Protein AF-A0A5A7V679-F1 (afdb_monomer_lite)

pLDDT: mean 71.54, std 24.12, range [26.98, 98.25]

Organism: Cucumis melo var. makuwa (NCBI:txid1194695)

Secondary structure (DSSP, 8-state):
-HHHHHHHHHHHHHHHHHHHHHHHHHHHHHHHHHHHHHHHTTTTSSSS-------------------------------GGGS--PPPPPB-SS-HHHHHHHHHHHHHHHT--HHHHHHHHHHHB------

Foldseek 3Di:
DVVVVVVVVVVVVVVVVVVVVVVVVVVVVVVVVVVVVVVVVVPPPPPPDDDDDDDDDDDDDDDDDDDDDPPPPPPDPDPCVPPPQDDQAADPPPDPVVSVVVLVVNCVVVVDDPVVSVVSVVPSHPDPPPD

Structure (mmCIF, N/CA/C/O backbone):
data_AF-A0A5A7V679-F1
#
_entry.id   AF-A0A5A7V679-F1
#
loop_
_atom_site.group_PDB
_atom_site.id
_atom_site.type_symbol
_atom_site.label_atom_id
_atom_site.label_alt_id
_atom_site.label_comp_id
_atom_site.label_asym_id
_atom_site.label_entity_id
_atom_site.label_seq_id
_atom_site.pdbx_PDB_ins_code
_atom_site.Cartn_x
_atom_site.Cartn_y
_atom_site.Cartn_z
_atom_site.occupancy
_atom_site.B_iso_or_equiv
_atom_site.auth_seq_id
_atom_site.auth_comp_id
_atom_site.auth_asym_id
_atom_site.auth_atom_id
_atom_site.pdbx_PDB_model_num
ATOM 1 N N . MET A 1 1 ? 32.225 5.704 -27.402 1.00 74.06 1 MET A N 1
ATOM 2 C CA . MET A 1 1 ? 31.268 6.808 -27.159 1.00 74.06 1 MET A CA 1
ATOM 3 C C . MET A 1 1 ? 30.012 6.303 -26.459 1.00 74.06 1 MET A C 1
ATOM 5 O O . MET A 1 1 ? 29.775 6.761 -25.356 1.00 74.06 1 MET A O 1
ATOM 9 N N . ALA A 1 2 ? 29.308 5.297 -26.992 1.00 85.25 2 ALA A N 1
ATOM 10 C CA . ALA A 1 2 ? 28.089 4.757 -26.369 1.00 85.25 2 ALA A CA 1
ATOM 11 C C . ALA A 1 2 ? 28.267 4.215 -24.931 1.00 85.25 2 ALA A C 1
ATOM 13 O O . ALA A 1 2 ? 27.416 4.452 -24.086 1.00 85.25 2 ALA A O 1
ATOM 14 N N . GLN A 1 3 ? 29.375 3.528 -24.625 1.00 89.88 3 GLN A N 1
ATOM 15 C CA . GLN A 1 3 ? 29.609 2.999 -23.271 1.00 89.88 3 GLN A CA 1
ATOM 16 C C . GLN A 1 3 ? 29.729 4.114 -22.219 1.00 89.88 3 GLN A C 1
ATOM 18 O O . GLN A 1 3 ? 29.092 4.049 -21.175 1.00 89.88 3 GLN A O 1
ATOM 23 N N . LYS A 1 4 ? 30.480 5.173 -22.540 1.00 92.25 4 LYS A N 1
ATOM 24 C CA . LYS A 1 4 ? 30.676 6.322 -21.652 1.00 92.25 4 LYS A CA 1
ATOM 25 C C . LYS A 1 4 ? 29.360 7.045 -21.350 1.00 92.25 4 LYS A C 1
ATOM 27 O O . LYS A 1 4 ? 29.110 7.417 -20.217 1.00 92.25 4 LYS A O 1
ATOM 32 N N . GLU A 1 5 ? 28.495 7.193 -22.351 1.00 94.62 5 GLU A N 1
ATOM 33 C CA . GLU A 1 5 ? 27.177 7.811 -22.173 1.00 94.62 5 GLU A CA 1
ATOM 34 C C . GLU A 1 5 ? 26.268 6.988 -21.244 1.00 94.62 5 GLU A C 1
ATOM 36 O O . GLU A 1 5 ? 25.546 7.545 -20.421 1.00 94.62 5 GLU A O 1
ATOM 41 N N . TRP A 1 6 ? 26.328 5.655 -21.326 1.00 95.12 6 TRP A N 1
ATOM 42 C CA . TRP A 1 6 ? 25.611 4.772 -20.402 1.00 95.12 6 TRP A CA 1
ATOM 43 C C . TRP A 1 6 ? 26.146 4.851 -18.972 1.00 95.12 6 TRP A C 1
ATOM 45 O O . TRP A 1 6 ? 25.351 4.883 -18.034 1.00 95.12 6 TRP A O 1
ATOM 55 N N . GLU A 1 7 ? 27.465 4.916 -18.808 1.00 94.44 7 GLU A N 1
ATOM 56 C CA . GLU A 1 7 ? 28.118 5.098 -17.507 1.00 94.44 7 GLU A CA 1
ATOM 57 C C . GLU A 1 7 ? 27.755 6.457 -16.886 1.00 94.44 7 GLU A C 1
ATOM 59 O O . GLU A 1 7 ? 27.373 6.515 -15.718 1.00 94.44 7 GLU A O 1
ATOM 64 N N . ASP A 1 8 ? 27.767 7.534 -17.678 1.00 96.69 8 ASP A N 1
ATOM 65 C CA . ASP A 1 8 ? 27.388 8.879 -17.230 1.00 96.69 8 ASP A CA 1
ATOM 66 C C . ASP A 1 8 ? 25.907 8.933 -16.802 1.00 96.69 8 ASP A C 1
ATOM 68 O O . ASP A 1 8 ? 25.579 9.494 -15.753 1.00 96.69 8 ASP A O 1
ATOM 72 N N . ARG A 1 9 ? 25.005 8.299 -17.569 1.00 96.19 9 ARG A N 1
ATOM 73 C CA . ARG A 1 9 ? 23.575 8.190 -17.221 1.00 96.19 9 ARG A CA 1
ATOM 74 C C . ARG A 1 9 ? 23.342 7.367 -15.957 1.00 96.19 9 ARG A C 1
ATOM 76 O O . ARG A 1 9 ? 22.515 7.749 -15.133 1.00 96.19 9 ARG A O 1
ATOM 83 N N . LEU A 1 10 ? 24.053 6.251 -15.792 1.00 96.62 10 LEU A N 1
ATOM 84 C CA . LEU A 1 10 ? 23.961 5.425 -14.588 1.00 96.62 10 LEU A CA 1
ATOM 85 C C . LEU A 1 10 ? 24.417 6.211 -13.356 1.00 96.62 10 LEU A C 1
ATOM 87 O O . LEU A 1 10 ? 23.708 6.242 -12.356 1.00 96.62 10 LEU A O 1
ATOM 91 N N . ASN A 1 11 ? 25.554 6.895 -13.455 1.00 96.56 11 ASN A N 1
ATOM 92 C CA . ASN A 1 11 ? 26.102 7.686 -12.361 1.00 96.56 11 ASN A CA 1
ATOM 93 C C . ASN A 1 11 ? 25.189 8.870 -11.985 1.00 96.56 11 ASN A C 1
ATOM 95 O O . ASN A 1 11 ? 25.033 9.183 -10.804 1.00 96.56 11 ASN A O 1
ATOM 99 N N . MET A 1 12 ? 24.534 9.499 -12.969 1.00 96.44 12 MET A N 1
ATOM 100 C CA . MET A 1 12 ? 23.518 10.524 -12.708 1.00 96.44 12 MET A CA 1
ATOM 101 C C . MET A 1 12 ? 22.327 9.946 -11.936 1.00 96.44 12 MET A C 1
ATOM 103 O O . MET A 1 12 ? 21.957 10.480 -10.893 1.00 96.44 12 MET A O 1
ATOM 107 N N . ASN A 1 13 ? 21.789 8.811 -12.387 1.00 97.62 13 ASN A N 1
ATOM 108 C CA . ASN A 1 13 ? 20.674 8.147 -11.712 1.00 97.62 13 ASN A CA 1
ATOM 109 C C . ASN A 1 13 ? 21.052 7.708 -10.286 1.00 97.62 13 ASN A C 1
ATOM 111 O O . ASN A 1 13 ? 20.260 7.854 -9.359 1.00 97.62 13 ASN A O 1
ATOM 115 N N . GLU A 1 14 ? 22.264 7.188 -10.074 1.00 97.44 14 GLU A N 1
ATOM 116 C CA . GLU A 1 14 ? 22.751 6.825 -8.737 1.00 97.44 14 GLU A CA 1
ATOM 117 C C . GLU A 1 14 ? 22.840 8.035 -7.800 1.00 97.44 14 GLU A C 1
ATOM 119 O O . GLU A 1 14 ? 22.532 7.919 -6.607 1.00 97.44 14 GLU A O 1
ATOM 124 N N . LYS A 1 15 ? 23.230 9.201 -8.330 1.00 97.94 15 LYS A N 1
ATOM 125 C CA . LYS A 1 15 ? 23.243 10.464 -7.587 1.00 97.94 15 LYS A CA 1
ATOM 126 C C . LYS A 1 15 ? 21.827 10.900 -7.215 1.00 97.94 15 LYS A C 1
ATOM 128 O O . LYS A 1 15 ? 21.575 11.143 -6.038 1.00 97.94 15 LYS A O 1
ATOM 133 N N . GLU A 1 16 ? 20.905 10.922 -8.174 1.00 97.50 16 GLU A N 1
ATOM 134 C CA . GLU A 1 16 ? 19.499 11.279 -7.938 1.00 97.50 16 GLU A CA 1
ATOM 135 C C . GLU A 1 16 ? 18.845 10.347 -6.908 1.00 97.50 16 GLU A C 1
ATOM 137 O O . GLU A 1 16 ? 18.170 10.803 -5.987 1.00 97.50 16 GLU A O 1
ATOM 142 N N . ILE A 1 17 ? 19.100 9.036 -6.991 1.00 98.25 17 ILE A N 1
ATOM 143 C CA . ILE A 1 17 ? 18.604 8.058 -6.012 1.00 98.25 17 ILE A CA 1
ATOM 144 C C . ILE A 1 17 ? 19.163 8.337 -4.615 1.00 98.25 17 ILE A C 1
ATOM 146 O O . ILE A 1 17 ? 18.447 8.188 -3.623 1.00 98.25 17 ILE A O 1
ATOM 150 N N . ARG A 1 18 ? 20.437 8.724 -4.507 1.00 97.75 18 ARG A N 1
ATOM 151 C CA . ARG A 1 18 ? 21.052 9.063 -3.218 1.00 97.75 18 ARG A CA 1
ATOM 152 C C . ARG A 1 18 ? 20.414 10.307 -2.607 1.00 97.75 18 ARG A C 1
ATOM 154 O O . ARG A 1 18 ? 20.071 10.279 -1.429 1.00 97.75 18 ARG A O 1
ATOM 161 N N . GLU A 1 19 ? 20.208 11.343 -3.412 1.00 97.25 19 GLU A N 1
ATOM 162 C CA . GLU A 1 19 ? 19.542 12.581 -2.994 1.00 97.25 19 GLU A CA 1
ATOM 163 C C . GLU A 1 19 ? 18.090 12.307 -2.567 1.00 97.25 19 GLU A C 1
ATOM 165 O O . GLU A 1 19 ? 17.668 12.747 -1.497 1.00 97.25 19 GLU A O 1
ATOM 170 N N . MET A 1 20 ? 17.356 11.481 -3.324 1.00 98.12 20 MET A N 1
ATOM 171 C CA . MET A 1 20 ? 16.003 11.041 -2.963 1.00 98.12 20 MET A CA 1
ATOM 172 C C . MET A 1 20 ? 15.962 10.280 -1.631 1.00 98.12 20 MET A C 1
ATOM 174 O O . MET A 1 20 ? 15.083 10.510 -0.799 1.00 98.12 20 MET A O 1
ATOM 178 N N . LYS A 1 21 ? 16.929 9.391 -1.384 1.00 96.25 21 LYS A N 1
ATOM 179 C CA . LYS A 1 21 ? 17.032 8.681 -0.100 1.00 96.25 21 LYS A CA 1
ATOM 180 C C . LYS A 1 21 ? 17.263 9.6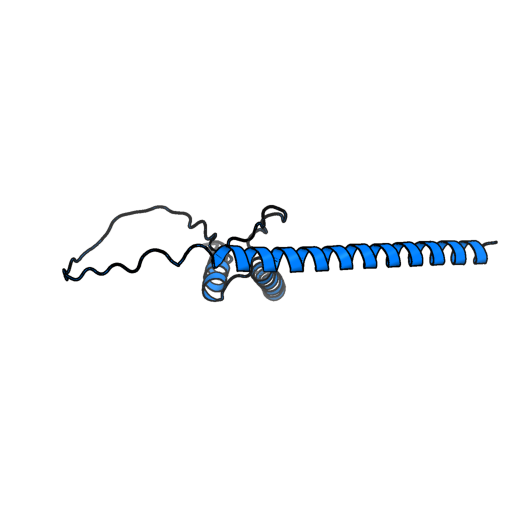43 1.063 1.00 96.25 21 LYS A C 1
ATOM 182 O O . LYS A 1 21 ? 16.654 9.470 2.116 1.00 96.25 21 LYS A O 1
ATOM 187 N N . GLU A 1 22 ? 18.106 10.654 0.877 1.00 97.56 22 GLU A N 1
ATOM 188 C CA . GLU A 1 22 ? 18.396 11.650 1.909 1.00 97.56 22 GLU A CA 1
ATOM 189 C C . GLU A 1 22 ? 17.174 12.523 2.229 1.00 97.56 22 GLU A C 1
ATOM 191 O O . GLU A 1 22 ? 16.824 12.681 3.399 1.00 97.56 22 GLU A O 1
ATOM 196 N N . MET A 1 23 ? 16.457 13.018 1.213 1.00 96.94 23 MET A N 1
ATOM 197 C CA . MET A 1 23 ? 15.223 13.785 1.443 1.00 96.94 23 MET A CA 1
ATOM 198 C C . MET A 1 23 ? 14.132 12.946 2.124 1.00 96.94 23 MET A C 1
ATOM 200 O O . MET A 1 23 ? 13.451 13.451 3.016 1.00 96.94 23 MET A O 1
ATOM 204 N N . MET A 1 24 ? 13.990 11.663 1.767 1.00 96.75 24 MET A N 1
ATOM 205 C CA . MET A 1 24 ? 13.039 10.763 2.427 1.00 96.75 24 MET A CA 1
ATOM 206 C C . MET A 1 24 ? 13.407 10.532 3.894 1.00 96.75 24 MET A C 1
ATOM 208 O O . MET A 1 24 ? 12.531 10.557 4.756 1.00 96.75 24 MET A O 1
ATOM 212 N N . LEU A 1 25 ? 14.696 10.348 4.193 1.00 96.62 25 LEU A N 1
ATOM 213 C CA . LEU A 1 25 ? 15.167 10.168 5.564 1.00 96.62 25 LEU A CA 1
ATOM 214 C C . LEU A 1 25 ? 14.929 11.426 6.412 1.00 96.62 25 LEU A C 1
ATOM 216 O O . LEU A 1 25 ? 14.463 11.329 7.547 1.00 96.62 25 LEU A O 1
ATOM 220 N N . ASN A 1 26 ? 15.184 12.609 5.848 1.00 95.06 26 ASN A N 1
ATOM 221 C CA . ASN A 1 26 ? 14.905 13.883 6.508 1.00 95.06 26 ASN A CA 1
ATOM 222 C C . ASN A 1 26 ? 13.406 14.073 6.778 1.00 95.06 26 ASN A C 1
ATOM 224 O O . ASN A 1 26 ? 13.033 14.512 7.867 1.00 95.06 26 ASN A O 1
ATOM 228 N N . LEU A 1 27 ? 12.543 13.694 5.829 1.00 96.50 27 LEU A N 1
ATOM 229 C CA . LEU A 1 27 ? 11.093 13.736 6.013 1.00 96.50 27 LEU A CA 1
ATOM 230 C C . LEU A 1 27 ? 10.642 12.806 7.147 1.00 96.50 27 LEU A C 1
ATOM 232 O O . LEU A 1 27 ? 9.919 13.251 8.038 1.00 96.50 27 LEU A O 1
ATOM 236 N N . LEU A 1 28 ? 11.111 11.554 7.156 1.00 93.12 28 LEU A N 1
ATOM 237 C CA . LEU A 1 28 ? 10.810 10.590 8.221 1.00 93.12 28 LEU A CA 1
ATOM 238 C C . LEU A 1 28 ? 11.206 11.138 9.597 1.00 93.12 28 LEU A C 1
ATOM 240 O O . LEU A 1 28 ? 10.391 11.141 10.515 1.00 93.12 28 LEU A O 1
ATOM 244 N N . LYS A 1 29 ? 12.414 11.701 9.706 1.00 91.62 29 LYS A N 1
ATOM 245 C CA . LYS A 1 29 ? 12.911 12.308 10.946 1.00 91.62 29 LYS A CA 1
ATOM 246 C C . LYS A 1 29 ? 12.069 13.505 11.403 1.00 91.62 29 LYS A C 1
ATOM 248 O O . LYS A 1 29 ? 11.799 13.653 12.591 1.00 91.62 29 LYS A O 1
ATOM 253 N N . SER A 1 30 ? 11.640 14.364 10.476 1.00 91.56 30 SER A N 1
ATOM 254 C CA . SER A 1 30 ? 10.782 15.513 10.809 1.00 91.56 30 SER A CA 1
ATOM 255 C C . SER A 1 30 ? 9.386 15.092 11.287 1.00 91.56 30 SER A C 1
ATOM 257 O O . SER A 1 30 ? 8.829 15.705 12.194 1.00 91.56 30 SER A O 1
ATOM 259 N N . MET A 1 31 ? 8.844 14.009 10.725 1.00 84.50 31 MET A N 1
ATOM 260 C CA . MET A 1 31 ? 7.542 13.460 11.102 1.00 84.50 31 MET A CA 1
ATOM 261 C C . MET A 1 31 ? 7.577 12.794 12.485 1.00 84.50 31 MET A C 1
ATOM 263 O O . MET A 1 31 ? 6.633 12.938 13.261 1.00 84.50 31 MET A O 1
ATOM 267 N N . GLU A 1 32 ? 8.676 12.117 12.820 1.00 82.31 32 GLU A N 1
ATOM 268 C CA . GLU A 1 32 ? 8.911 11.556 14.155 1.00 82.31 32 GLU A CA 1
ATOM 269 C C . GLU A 1 32 ? 8.950 12.661 15.228 1.00 82.31 32 GLU A C 1
ATOM 271 O O . GLU A 1 32 ? 8.257 12.562 16.238 1.00 82.31 32 GLU A O 1
ATOM 276 N N . SER A 1 33 ? 9.646 13.776 14.962 1.00 76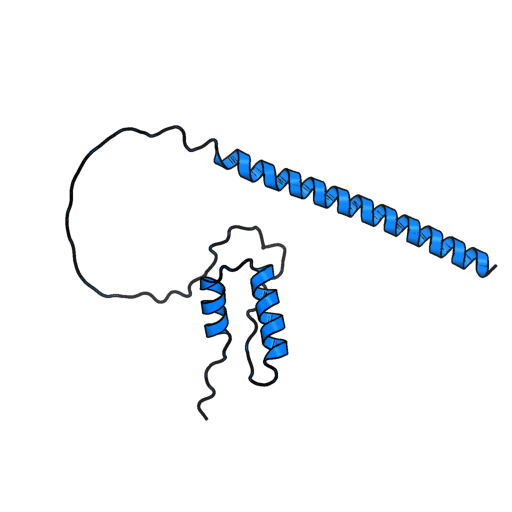.12 33 SER A N 1
ATOM 277 C CA . SER A 1 33 ? 9.676 14.947 15.860 1.00 76.12 33 SER A CA 1
ATOM 278 C C . SER A 1 33 ? 8.290 15.561 16.089 1.00 76.12 33 SER A C 1
ATOM 280 O O . SER A 1 33 ? 7.929 15.876 17.221 1.00 76.12 33 SER A O 1
ATOM 282 N N . LEU A 1 34 ? 7.488 15.703 15.027 1.00 72.38 34 LEU A N 1
ATOM 283 C CA . LEU A 1 34 ? 6.126 16.240 15.122 1.00 72.38 34 LEU A CA 1
ATOM 284 C C . LEU A 1 34 ? 5.203 15.328 15.948 1.00 72.38 34 LEU A C 1
ATOM 286 O O . LEU A 1 34 ? 4.308 15.805 16.642 1.00 72.38 34 LEU A O 1
ATOM 290 N N . THR A 1 35 ? 5.431 14.015 15.889 1.00 68.75 35 THR A N 1
ATOM 291 C CA . THR A 1 35 ? 4.639 13.026 16.634 1.00 68.75 35 THR A CA 1
ATOM 292 C C . THR A 1 35 ? 4.910 13.105 18.141 1.00 68.75 35 THR A C 1
ATOM 294 O O . THR A 1 35 ? 3.980 12.975 18.940 1.00 68.75 35 THR A O 1
ATOM 297 N N . GLU A 1 36 ? 6.150 13.389 18.548 1.00 58.44 36 GLU A N 1
ATOM 298 C CA . GLU A 1 36 ? 6.499 13.590 19.962 1.00 58.44 36 GLU A CA 1
ATOM 299 C C . GLU A 1 36 ? 5.981 14.935 20.516 1.00 58.44 36 GLU A C 1
ATOM 301 O O . GLU A 1 36 ? 5.479 14.983 21.642 1.00 58.44 36 GLU A O 1
ATOM 306 N N . GLU A 1 37 ? 5.973 16.013 19.722 1.00 59.28 37 GLU A N 1
ATOM 307 C CA . GLU A 1 37 ? 5.425 17.316 20.151 1.00 59.28 37 GLU A CA 1
ATOM 308 C C . GLU A 1 37 ? 3.909 17.275 20.445 1.00 59.28 37 GLU A C 1
ATOM 310 O O . GLU A 1 37 ? 3.433 17.918 21.387 1.00 59.28 37 GLU A O 1
ATOM 315 N N . VAL A 1 38 ? 3.137 16.460 19.716 1.00 57.75 38 VAL A N 1
ATOM 316 C CA . VAL A 1 38 ? 1.693 16.261 19.973 1.00 57.75 38 VAL A CA 1
ATOM 317 C C . VAL A 1 38 ? 1.437 15.559 21.317 1.00 57.75 38 VAL A C 1
ATOM 319 O O . VAL A 1 38 ? 0.430 15.817 21.983 1.00 57.75 38 VAL A O 1
ATOM 322 N N . LYS A 1 39 ? 2.361 14.702 21.763 1.00 54.25 39 LYS A N 1
ATOM 323 C CA . LYS A 1 39 ? 2.251 13.941 23.017 1.00 54.25 39 LYS A CA 1
ATOM 324 C C . LYS A 1 39 ? 2.574 14.788 24.251 1.00 54.25 39 LYS A C 1
ATOM 326 O O . LYS A 1 39 ? 1.957 14.596 25.303 1.00 54.25 39 LYS A O 1
ATOM 331 N N . GLU A 1 40 ? 3.491 15.747 24.133 1.00 45.53 40 GLU A N 1
ATOM 332 C CA . GLU A 1 40 ? 3.870 16.639 25.237 1.00 45.53 40 GLU A CA 1
ATOM 333 C C . GLU A 1 40 ? 2.829 17.749 25.486 1.00 45.53 40 GLU A C 1
ATOM 335 O O . GLU A 1 40 ? 2.521 18.061 26.641 1.00 45.53 40 GLU A O 1
ATOM 340 N N . GLY A 1 41 ? 2.160 18.250 24.438 1.00 50.75 41 GLY A N 1
ATOM 341 C CA . GLY A 1 41 ? 1.086 19.251 24.563 1.00 50.75 41 GLY A CA 1
ATOM 342 C C . GLY A 1 41 ? -0.142 18.794 25.371 1.00 50.75 41 GLY A C 1
ATOM 343 O O . GLY A 1 41 ? -0.886 19.622 25.899 1.00 50.75 41 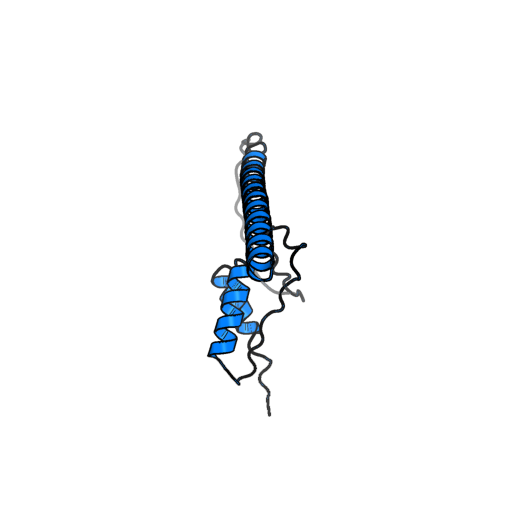GLY A O 1
ATOM 344 N N . SER A 1 42 ? -0.345 17.481 25.521 1.00 48.78 42 SER A N 1
ATOM 345 C CA . SER A 1 42 ? -1.491 16.905 26.240 1.00 48.78 42 SER A CA 1
ATOM 346 C C . SER A 1 42 ? -1.291 16.829 27.766 1.00 48.78 42 SER A C 1
ATOM 348 O O . SER A 1 42 ? -2.257 16.816 28.529 1.00 48.78 42 SER A O 1
ATOM 350 N N . ARG A 1 43 ? -0.044 16.848 28.262 1.00 45.38 43 ARG A N 1
ATOM 351 C CA . ARG A 1 43 ? 0.251 16.689 29.704 1.00 45.38 43 ARG A CA 1
ATOM 352 C C . ARG A 1 43 ? 0.160 17.992 30.505 1.00 45.38 43 ARG A C 1
ATOM 354 O O . ARG A 1 43 ? 0.103 17.942 31.731 1.00 45.38 43 ARG A O 1
ATOM 361 N N . ALA A 1 44 ? 0.107 19.147 29.842 1.00 42.59 44 ALA A N 1
ATOM 362 C CA . ALA A 1 44 ? 0.130 20.454 30.502 1.00 42.59 44 ALA A CA 1
ATOM 363 C C . ALA A 1 44 ? -1.248 20.975 30.974 1.00 42.59 44 ALA A C 1
ATOM 365 O O . ALA A 1 44 ? -1.297 22.022 31.613 1.00 42.59 44 ALA A O 1
ATOM 366 N N . LYS A 1 45 ? -2.366 20.279 30.694 1.00 44.69 45 LYS A N 1
ATOM 367 C CA . LYS A 1 45 ? -3.731 20.783 30.983 1.00 44.69 45 LYS A CA 1
ATOM 368 C C . LYS A 1 45 ? -4.548 20.029 3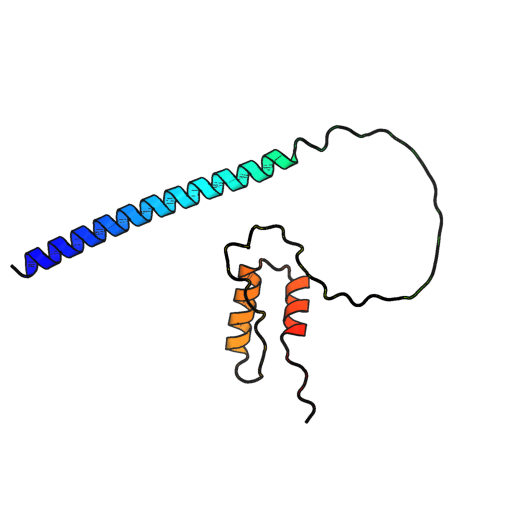2.044 1.00 44.69 45 LYS A C 1
ATOM 370 O O . LYS A 1 45 ? -5.678 20.423 32.298 1.00 44.69 45 LYS A O 1
ATOM 375 N N . LEU A 1 46 ? -4.014 18.997 32.703 1.00 43.00 46 LEU A N 1
ATOM 376 C CA . LEU A 1 46 ? -4.756 18.206 33.709 1.00 43.00 46 LEU A CA 1
ATOM 377 C C . LEU A 1 46 ? -4.148 18.289 35.119 1.00 43.00 46 LEU A C 1
ATOM 379 O O . LEU A 1 46 ? -3.996 17.280 35.804 1.00 43.00 46 LEU A O 1
ATOM 383 N N . ARG A 1 47 ? -3.771 19.491 35.573 1.00 46.00 47 ARG A N 1
ATOM 384 C CA . ARG A 1 47 ? -3.324 19.699 36.963 1.00 46.00 47 ARG A CA 1
ATOM 385 C C . ARG A 1 47 ? -3.904 20.957 37.608 1.00 46.00 47 ARG A C 1
ATOM 387 O O . ARG A 1 47 ? -3.218 21.597 38.390 1.00 46.00 47 ARG A O 1
ATOM 394 N N . GLU A 1 48 ? -5.153 21.291 37.320 1.00 42.44 48 GLU A N 1
ATOM 395 C CA . GLU A 1 48 ? -5.950 22.191 38.159 1.00 42.44 48 GLU A CA 1
ATOM 396 C C . GLU A 1 48 ? -7.411 21.765 38.055 1.00 42.44 48 GLU A C 1
ATOM 398 O O . GLU A 1 48 ? -8.077 22.124 37.100 1.00 42.44 48 GLU A O 1
ATOM 403 N N . GLU A 1 49 ? -7.849 20.910 38.982 1.00 39.06 49 GLU A N 1
ATOM 404 C CA . GLU A 1 49 ? -9.213 20.818 39.528 1.00 39.06 49 GLU A CA 1
ATOM 405 C C . GLU A 1 49 ? -9.357 19.443 40.190 1.00 39.06 49 GLU A C 1
ATOM 407 O O . GLU A 1 49 ? -9.682 18.425 39.586 1.00 39.06 49 GLU A O 1
ATOM 412 N N . SER A 1 50 ? -9.042 19.382 41.476 1.00 35.91 50 SER A N 1
ATOM 413 C CA . SER A 1 50 ? -9.508 18.304 42.344 1.00 35.91 50 SER A CA 1
ATOM 414 C C . SER A 1 50 ? -10.055 18.978 43.588 1.00 35.91 50 SER A C 1
ATOM 416 O O . SER A 1 50 ? -9.375 19.103 44.602 1.00 35.91 50 SER A O 1
ATOM 418 N N . GLY A 1 51 ? -11.266 19.515 43.444 1.00 30.14 51 GLY A N 1
ATOM 419 C CA . GLY A 1 51 ? -12.083 20.051 44.523 1.00 30.14 51 GLY A CA 1
ATOM 420 C C . GLY A 1 51 ? -13.342 19.203 44.643 1.00 30.14 51 GLY A C 1
ATOM 421 O O . GLY A 1 51 ? -14.100 19.071 43.691 1.00 30.14 51 GLY A O 1
ATOM 422 N N . ALA A 1 52 ? -13.511 18.580 45.802 1.00 35.38 52 ALA A N 1
ATOM 423 C CA . ALA A 1 52 ? -14.606 17.690 46.154 1.00 35.38 52 ALA A CA 1
ATOM 424 C C . ALA A 1 52 ? -16.001 18.327 46.014 1.00 35.38 52 ALA A C 1
ATOM 426 O O . ALA A 1 52 ? -16.187 19.477 46.406 1.00 35.38 52 ALA A O 1
ATOM 427 N N . SER A 1 53 ? -17.007 17.543 45.613 1.00 37.72 53 SER A N 1
ATOM 428 C CA . SER A 1 53 ? -18.333 17.622 46.238 1.00 37.72 53 SER A CA 1
ATOM 429 C C . SER A 1 53 ? -19.193 16.396 45.931 1.00 37.72 53 SER A C 1
ATOM 431 O O . SER A 1 53 ? -19.136 15.816 44.851 1.00 37.72 53 SER A O 1
ATOM 433 N N . GLU A 1 54 ? -19.954 16.000 46.942 1.00 35.53 54 GLU A N 1
ATOM 434 C CA . GLU A 1 54 ? -20.755 14.792 47.064 1.00 35.53 54 GLU A CA 1
ATOM 435 C C . GLU A 1 54 ? -22.109 14.884 46.340 1.00 35.53 54 GLU A C 1
ATOM 437 O O . GLU A 1 54 ? -22.750 15.929 46.324 1.00 35.53 54 GLU A O 1
ATOM 442 N N . GLY A 1 55 ? -22.623 13.724 45.919 1.00 31.53 55 GLY A N 1
ATOM 443 C CA . GLY A 1 55 ? -24.002 13.365 46.253 1.00 31.53 55 GLY A CA 1
ATOM 444 C C . GLY A 1 55 ? -25.072 13.397 45.154 1.00 31.53 55 GLY A C 1
ATOM 445 O O . GLY A 1 55 ? -25.237 14.348 44.404 1.00 31.53 55 GLY A O 1
ATOM 446 N N . SER A 1 56 ? -25.913 12.361 45.235 1.00 34.59 56 SER A N 1
ATOM 447 C CA . SER A 1 56 ? -27.315 12.289 44.800 1.00 34.59 56 SER A CA 1
ATOM 448 C C . SER A 1 56 ? -27.634 11.697 43.420 1.00 34.59 56 SER A C 1
ATOM 450 O O . SER A 1 56 ? -27.814 12.380 42.419 1.00 34.59 56 SER A O 1
ATOM 452 N N . VAL A 1 57 ? -27.831 10.373 43.444 1.00 35.97 57 VAL A N 1
ATOM 453 C CA . VAL A 1 57 ? -29.046 9.647 43.013 1.00 35.97 57 VAL A CA 1
ATOM 454 C C . VAL A 1 57 ? -30.146 10.529 42.396 1.00 35.97 57 VAL A C 1
ATOM 456 O O . VAL A 1 57 ? -30.594 11.467 43.047 1.00 35.97 57 VAL A O 1
ATOM 459 N N . LEU A 1 58 ? -30.661 10.148 41.217 1.00 36.41 58 LEU A N 1
ATOM 460 C CA . LEU A 1 58 ? -32.078 9.820 40.983 1.00 36.41 58 LEU A CA 1
ATOM 461 C C . LEU A 1 58 ? -32.325 9.283 39.559 1.00 36.41 58 LEU A C 1
ATOM 463 O O . LEU A 1 58 ? -31.654 9.592 38.583 1.00 36.41 58 LEU A O 1
ATOM 467 N N . LYS A 1 59 ? -33.317 8.401 39.527 1.00 38.06 59 LYS A N 1
ATOM 468 C CA . LYS A 1 59 ? -33.793 7.483 38.493 1.00 38.06 59 LYS A CA 1
ATOM 469 C C . LYS A 1 59 ? -34.745 8.196 37.523 1.00 38.06 59 LYS A C 1
ATOM 471 O O . LYS A 1 59 ? -35.620 8.925 37.977 1.00 38.06 59 LYS A O 1
ATOM 476 N N . GLY A 1 60 ? -34.663 7.907 36.224 1.00 35.16 60 GLY A N 1
ATOM 477 C CA . GLY A 1 60 ? -35.611 8.409 35.222 1.00 35.16 60 GLY A CA 1
ATOM 478 C C . GLY A 1 60 ? -35.608 7.551 33.959 1.00 35.16 60 GLY A C 1
ATOM 479 O O . GLY A 1 60 ? -34.560 7.117 33.505 1.00 35.16 60 GLY A O 1
ATOM 480 N N . LYS A 1 61 ? -36.800 7.243 33.458 1.00 34.12 61 LYS A N 1
ATOM 481 C CA . LYS A 1 61 ? -37.171 6.173 32.524 1.00 34.12 61 LYS A CA 1
ATOM 482 C C . LYS A 1 61 ? -37.766 6.797 31.252 1.00 34.12 61 LYS A C 1
ATOM 484 O O . LYS A 1 61 ? -38.448 7.806 31.357 1.00 34.12 61 LYS A O 1
ATOM 489 N N . GLU A 1 62 ? -37.629 6.071 30.139 1.00 26.98 62 GLU A N 1
ATOM 490 C CA . GLU A 1 62 ? -38.476 6.070 28.924 1.00 26.98 62 GLU A CA 1
ATOM 491 C C . GLU A 1 62 ? -38.243 7.078 27.769 1.00 26.98 62 GLU A C 1
ATOM 493 O O . GLU A 1 62 ? -38.535 8.258 27.877 1.00 26.98 62 GLU A O 1
ATOM 498 N N . LYS A 1 63 ? -37.866 6.477 26.623 1.00 31.64 63 LYS A N 1
ATOM 499 C CA . LYS A 1 63 ? -38.494 6.490 25.278 1.00 31.64 63 LYS A CA 1
ATOM 500 C C . LYS A 1 63 ? -38.526 7.744 24.383 1.00 31.64 63 LYS A C 1
ATOM 502 O O . LYS A 1 63 ? -39.214 8.710 24.665 1.00 31.64 63 LYS A O 1
ATOM 507 N N . ILE A 1 64 ? -38.034 7.461 23.165 1.00 33.56 64 ILE A N 1
ATOM 508 C CA . ILE A 1 64 ? -38.535 7.823 21.823 1.00 33.56 64 ILE A CA 1
ATOM 509 C C . ILE A 1 64 ? -38.339 9.269 21.379 1.00 33.56 64 ILE A C 1
ATOM 511 O O . ILE A 1 64 ? -38.861 10.198 21.979 1.00 33.56 64 ILE A O 1
ATOM 515 N N . GLY A 1 65 ? -37.729 9.390 20.201 1.00 27.50 65 GLY A N 1
ATOM 516 C CA . GLY A 1 65 ? -37.962 10.502 19.293 1.00 27.50 65 GLY A CA 1
ATOM 517 C C . GLY A 1 65 ? -36.692 10.949 18.599 1.00 27.50 65 GLY A C 1
ATOM 518 O O . GLY A 1 65 ? -35.887 11.616 19.229 1.00 27.50 65 GLY A O 1
ATOM 519 N N . GLU A 1 66 ? -36.593 10.599 17.312 1.00 32.00 66 GLU A N 1
ATOM 520 C CA . GLU A 1 66 ? -35.848 11.337 16.281 1.00 32.00 66 GLU A CA 1
ATOM 521 C C . GLU A 1 66 ? -34.314 11.291 16.451 1.00 32.00 66 GLU A C 1
ATOM 523 O O . GLU A 1 66 ? -33.741 11.457 17.516 1.00 32.00 66 GLU A O 1
ATOM 528 N N . THR A 1 67 ? -33.534 10.985 15.423 1.00 29.88 67 THR A N 1
ATOM 529 C CA . THR A 1 67 ? -33.038 12.040 14.544 1.00 29.88 67 THR A CA 1
ATOM 530 C C . THR A 1 67 ? -32.366 11.383 13.346 1.00 29.88 67 THR A C 1
ATOM 532 O O . THR A 1 67 ? -31.478 10.538 13.476 1.00 29.88 67 THR A O 1
ATOM 535 N N . GLU A 1 68 ? -32.782 11.835 12.177 1.00 41.53 68 GLU A N 1
ATOM 536 C CA . GLU A 1 68 ? -32.073 11.741 10.913 1.00 41.53 68 GLU A CA 1
ATOM 537 C C . GLU A 1 68 ? -30.649 12.258 11.109 1.00 41.53 68 GLU A C 1
ATOM 539 O O . GLU A 1 68 ? -30.402 13.456 11.185 1.00 41.53 68 GLU A O 1
ATOM 544 N N . THR A 1 69 ? -29.689 11.358 11.250 1.00 29.00 69 THR A N 1
ATOM 545 C CA . THR A 1 69 ? -28.284 11.740 11.234 1.00 29.00 69 THR A CA 1
ATOM 546 C C . THR A 1 69 ? -27.527 10.653 10.515 1.00 29.00 69 THR A C 1
ATOM 548 O O . THR A 1 69 ? -27.237 9.593 11.059 1.00 29.00 69 THR A O 1
ATOM 551 N N . THR A 1 70 ? -27.194 10.947 9.260 1.00 48.38 70 THR A N 1
ATOM 552 C CA . THR A 1 70 ? -25.907 10.567 8.690 1.00 48.38 70 THR A CA 1
ATOM 553 C C . THR A 1 70 ? -24.879 10.598 9.810 1.00 48.38 70 THR A C 1
ATOM 555 O O . THR A 1 70 ? -24.558 11.689 10.296 1.00 48.38 70 THR A O 1
ATOM 558 N N . PRO A 1 71 ? -24.346 9.460 10.262 1.00 37.47 71 PRO A N 1
ATOM 559 C CA . PRO A 1 71 ? -23.250 9.533 11.179 1.00 37.47 71 PRO A CA 1
ATOM 560 C C . PRO A 1 71 ? -22.051 9.806 10.285 1.00 37.47 71 PRO A C 1
ATOM 562 O O . PRO A 1 71 ? -21.507 8.926 9.615 1.00 37.47 71 PRO A O 1
ATOM 565 N N . GLY A 1 72 ? -21.669 11.081 10.240 1.00 45.72 72 GLY A N 1
ATOM 566 C CA . GLY A 1 72 ? -20.287 11.447 10.012 1.00 45.72 72 GLY A CA 1
ATOM 567 C C . GLY A 1 72 ? -19.461 10.753 11.089 1.00 45.72 72 GLY A C 1
ATOM 568 O O . GLY A 1 72 ? -19.191 11.328 12.137 1.00 45.72 72 GLY A O 1
ATOM 569 N N . PHE A 1 73 ? -19.116 9.488 10.851 1.00 48.31 73 PHE A N 1
ATOM 570 C CA . PHE A 1 73 ? -18.174 8.734 11.660 1.00 48.31 73 PHE A CA 1
ATOM 571 C C . PHE A 1 73 ? -16.783 9.255 11.311 1.00 48.31 73 PHE A C 1
ATOM 573 O O . PHE A 1 73 ? -16.062 8.710 10.484 1.00 48.31 73 PHE A O 1
ATOM 580 N N . ALA A 1 74 ? -16.461 10.402 11.894 1.00 48.88 74 ALA A N 1
ATOM 581 C CA . ALA A 1 74 ? -15.114 10.921 11.990 1.00 48.88 74 ALA A CA 1
ATOM 582 C C . ALA A 1 74 ? -14.781 11.009 13.481 1.00 48.88 74 ALA A C 1
ATOM 584 O O . ALA A 1 74 ? -14.766 12.087 14.069 1.00 48.88 74 ALA A O 1
ATOM 585 N N . VAL A 1 75 ? -14.554 9.853 14.106 1.00 47.84 75 VAL A N 1
ATOM 586 C CA . VAL A 1 75 ? -13.811 9.784 15.364 1.00 47.84 75 VAL A CA 1
ATOM 587 C C . VAL A 1 75 ? -12.435 9.261 14.993 1.00 47.84 75 VAL A C 1
ATOM 589 O O . VAL A 1 75 ? -12.224 8.075 14.803 1.00 47.84 75 VAL A O 1
ATOM 592 N N . GLY A 1 76 ? -11.519 10.194 14.767 1.00 43.56 76 GLY A N 1
ATOM 593 C CA . GLY A 1 76 ? -10.184 9.901 14.264 1.00 43.56 76 GLY A CA 1
ATOM 594 C C . GLY A 1 76 ? -9.533 11.186 13.794 1.00 43.56 76 GLY A C 1
ATOM 595 O O . GLY A 1 76 ? -9.422 11.441 12.599 1.00 43.56 76 GLY A O 1
ATOM 596 N N . SER A 1 77 ? -9.185 12.040 14.756 1.00 53.12 77 SER A N 1
ATOM 597 C CA . SER A 1 77 ? -8.414 13.262 14.542 1.00 53.12 77 SER A CA 1
ATOM 598 C C . SER A 1 77 ? -7.020 12.908 14.020 1.00 53.12 77 SER A C 1
ATOM 600 O O . SER A 1 77 ? -6.066 12.805 14.783 1.00 53.12 77 SER A O 1
ATOM 602 N N . SER A 1 78 ? -6.902 12.745 12.711 1.00 52.38 78 SER A N 1
ATOM 603 C CA . SER A 1 78 ? -5.647 12.868 11.985 1.00 52.38 78 SER A CA 1
ATOM 604 C C . SER A 1 78 ? -5.933 13.780 10.801 1.00 52.38 78 SER A C 1
ATOM 606 O O . SER A 1 78 ? -6.982 13.656 10.166 1.00 52.38 78 SER A O 1
ATOM 608 N N . ASP A 1 79 ? -5.054 14.747 10.552 1.00 50.16 79 ASP A N 1
ATOM 609 C CA . ASP A 1 79 ? -5.142 15.725 9.467 1.00 50.16 79 ASP A CA 1
ATOM 610 C C . ASP A 1 79 ? -4.976 15.011 8.108 1.00 50.16 79 ASP A C 1
ATOM 612 O O . ASP A 1 79 ? -3.949 15.063 7.430 1.00 50.16 79 ASP A O 1
ATOM 616 N N . ARG A 1 80 ? -6.001 14.233 7.746 1.00 56.81 80 ARG A N 1
ATOM 617 C CA . ARG A 1 80 ? -6.107 13.415 6.533 1.00 56.81 80 ARG A CA 1
ATOM 618 C C . ARG A 1 80 ? -6.524 14.258 5.329 1.00 56.81 80 ARG A C 1
ATOM 620 O O . ARG A 1 80 ? -6.669 13.723 4.239 1.00 56.81 80 ARG A O 1
ATOM 627 N N . SER A 1 81 ? -6.668 15.574 5.509 1.00 57.88 81 SER A N 1
ATOM 628 C CA . SER A 1 81 ? -7.060 16.545 4.482 1.00 57.88 81 SER A CA 1
ATOM 629 C C . SER A 1 81 ? -6.140 16.539 3.249 1.00 57.88 81 SER A C 1
ATOM 631 O O . SER A 1 81 ? -6.583 16.871 2.151 1.00 57.88 81 SER A O 1
ATOM 633 N N . LYS A 1 82 ? -4.878 16.110 3.409 1.00 65.50 82 LYS A N 1
ATOM 634 C CA . LYS A 1 82 ? -3.878 15.994 2.331 1.00 65.50 82 LYS A CA 1
ATOM 635 C C . LYS A 1 82 ? -4.018 14.749 1.447 1.00 65.50 82 LYS A C 1
ATOM 637 O O . LYS A 1 82 ? -3.461 14.727 0.351 1.00 65.50 82 LYS A O 1
ATOM 642 N N . TYR A 1 83 ? -4.752 13.727 1.887 1.00 58.41 83 TYR A N 1
ATOM 643 C CA . TYR A 1 83 ? -5.081 12.562 1.067 1.00 58.41 83 TYR A CA 1
ATOM 644 C C . TYR A 1 83 ? -6.534 12.689 0.620 1.00 58.41 83 TYR A C 1
ATOM 646 O O . TYR A 1 83 ? -7.410 13.017 1.421 1.00 58.41 83 TYR A O 1
ATOM 654 N N . LYS A 1 84 ? -6.814 12.453 -0.670 1.00 66.88 84 LYS A N 1
ATOM 655 C CA . LYS A 1 84 ? -8.204 12.368 -1.139 1.00 66.88 84 LYS A CA 1
ATOM 656 C C . LYS A 1 84 ? -8.942 11.391 -0.228 1.00 66.88 84 LYS A C 1
ATOM 658 O O . LYS A 1 84 ? -8.475 10.269 -0.047 1.00 66.88 84 LYS A O 1
ATOM 663 N N . LYS A 1 85 ? -10.078 11.825 0.322 1.00 71.94 85 LYS A N 1
ATOM 664 C CA . LYS A 1 85 ? -10.982 10.958 1.078 1.00 71.94 85 LYS A CA 1
ATOM 665 C C . LYS A 1 85 ? -11.282 9.743 0.203 1.00 71.94 85 LYS A C 1
ATOM 667 O O . LYS A 1 85 ? -11.893 9.898 -0.853 1.00 71.94 85 LYS A O 1
ATOM 672 N N . LEU A 1 86 ? -10.763 8.582 0.597 1.00 79.25 86 LEU A N 1
ATOM 673 C CA . LEU A 1 86 ? -11.017 7.348 -0.131 1.00 79.25 86 LEU A CA 1
ATOM 674 C C . LEU A 1 86 ? -12.517 7.067 -0.092 1.00 79.25 86 LEU A C 1
ATOM 676 O O . LEU A 1 86 ? -13.179 7.282 0.928 1.00 79.25 86 LEU A O 1
ATOM 680 N N . GLU A 1 87 ? -13.044 6.619 -1.222 1.00 84.81 87 GLU A N 1
ATOM 681 C CA . GLU A 1 87 ? -14.424 6.170 -1.337 1.00 84.81 87 GLU A CA 1
ATOM 682 C C . GLU A 1 87 ? -14.563 4.763 -0.744 1.00 84.81 87 GLU A C 1
ATOM 684 O O . GLU A 1 87 ? -13.632 3.959 -0.825 1.00 84.81 87 GLU A O 1
ATOM 689 N N . ILE A 1 88 ? -15.713 4.482 -0.125 1.00 88.50 88 ILE A N 1
ATOM 690 C CA . ILE A 1 88 ? -16.017 3.159 0.430 1.00 88.50 88 ILE A CA 1
ATOM 691 C C . ILE A 1 88 ? -16.172 2.166 -0.737 1.00 88.50 88 ILE A C 1
ATOM 693 O O . ILE A 1 88 ? -16.955 2.434 -1.650 1.00 88.50 88 ILE A O 1
ATOM 697 N N . PRO A 1 89 ? -15.457 1.026 -0.739 1.00 90.50 89 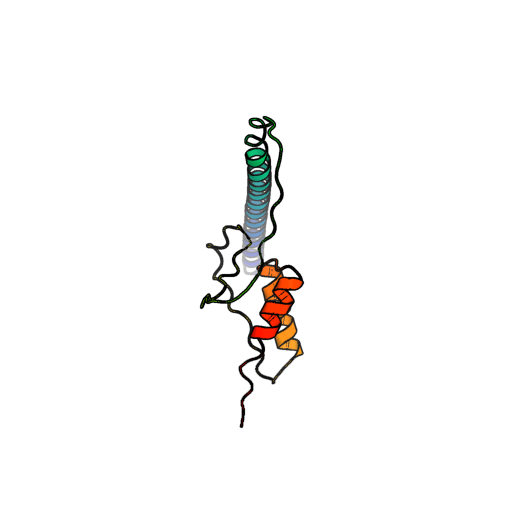PRO A N 1
ATOM 698 C CA . PRO A 1 89 ? -15.563 0.046 -1.813 1.00 90.50 89 PRO A CA 1
ATOM 699 C C . PRO A 1 89 ? -16.898 -0.707 -1.757 1.00 90.50 89 PRO A C 1
ATOM 701 O O . PRO A 1 89 ? -17.159 -1.435 -0.806 1.00 90.50 89 PRO A O 1
ATOM 704 N N . VAL A 1 90 ? -17.714 -0.598 -2.807 1.00 92.12 90 VAL A N 1
ATOM 705 C CA . VAL A 1 90 ? -18.995 -1.318 -2.927 1.00 92.12 90 VAL A CA 1
ATOM 706 C C . VAL A 1 90 ? -18.784 -2.718 -3.514 1.00 92.12 90 VAL A C 1
ATOM 708 O O . VAL A 1 90 ? -17.965 -2.907 -4.420 1.00 92.12 90 VAL A O 1
ATOM 711 N N . PHE A 1 91 ? -19.499 -3.709 -2.983 1.00 91.12 91 PHE A N 1
ATOM 712 C CA . PHE A 1 91 ? -19.519 -5.072 -3.504 1.00 91.12 91 PHE A CA 1
ATOM 713 C C . PHE A 1 91 ? -20.619 -5.236 -4.554 1.00 91.12 91 PHE A C 1
ATOM 715 O O . PHE A 1 91 ? -21.801 -5.107 -4.244 1.00 91.12 91 PHE A O 1
ATOM 722 N N . ASN A 1 92 ? -20.221 -5.591 -5.778 1.00 87.25 92 ASN A N 1
ATOM 723 C CA . ASN A 1 92 ? -21.128 -5.748 -6.922 1.00 87.25 92 ASN A CA 1
ATOM 724 C C . ASN A 1 92 ? -21.422 -7.225 -7.262 1.00 87.25 92 ASN A C 1
ATOM 726 O O . ASN A 1 92 ? -21.893 -7.520 -8.354 1.00 87.25 92 ASN A O 1
ATOM 730 N N . GLY A 1 93 ? -21.073 -8.182 -6.396 1.00 83.38 93 GLY A N 1
ATOM 731 C CA . GLY A 1 93 ? -21.319 -9.612 -6.642 1.00 83.38 93 GLY A CA 1
ATOM 732 C C . GLY A 1 93 ? -20.328 -10.323 -7.579 1.00 83.38 93 GLY A C 1
ATOM 733 O O . GLY A 1 93 ? -20.277 -11.547 -7.571 1.00 83.38 93 GLY A O 1
ATOM 734 N N . GLU A 1 94 ? -19.515 -9.599 -8.355 1.00 84.12 94 GLU A N 1
ATOM 735 C CA . GLU A 1 94 ? -18.658 -10.204 -9.392 1.00 84.12 94 GLU A CA 1
ATOM 736 C C . GLU A 1 94 ? -17.415 -10.928 -8.853 1.00 84.12 94 GLU A C 1
ATOM 738 O O . GLU A 1 94 ? -17.128 -12.056 -9.253 1.00 84.12 94 GLU A O 1
ATOM 743 N N . ASN A 1 95 ? -16.635 -10.279 -7.980 1.00 91.31 95 ASN A N 1
ATOM 744 C CA . ASN A 1 95 ? -15.367 -10.825 -7.493 1.00 91.31 95 ASN A CA 1
ATOM 745 C C . ASN A 1 95 ? -15.168 -10.529 -5.994 1.00 91.31 95 ASN A C 1
ATOM 747 O O . ASN A 1 95 ? -14.757 -9.417 -5.638 1.00 91.31 95 ASN A O 1
ATOM 751 N N . PRO A 1 96 ? -15.436 -11.509 -5.110 1.00 90.56 96 PRO A N 1
ATOM 752 C CA . PRO A 1 96 ? -15.311 -11.321 -3.668 1.00 90.56 96 PRO A CA 1
ATOM 753 C C . PRO A 1 96 ? -13.864 -11.085 -3.231 1.00 90.56 96 PRO A C 1
ATOM 755 O O . PRO A 1 96 ? -13.630 -10.238 -2.378 1.00 90.56 96 PRO A O 1
ATOM 758 N N . GLU A 1 97 ? -12.881 -11.747 -3.846 1.00 93.12 97 GLU A N 1
ATOM 759 C CA . GLU A 1 97 ? -11.464 -11.585 -3.490 1.00 93.12 97 GLU A CA 1
ATOM 760 C C . GLU A 1 97 ? -10.968 -10.164 -3.778 1.00 93.12 97 GLU A C 1
ATOM 762 O O . GLU A 1 97 ? -10.316 -9.531 -2.948 1.00 93.12 97 GLU A O 1
ATOM 767 N N . THR A 1 98 ? -11.335 -9.626 -4.944 1.00 92.31 98 THR A N 1
ATOM 768 C CA . THR A 1 98 ? -10.971 -8.256 -5.329 1.00 92.31 98 THR A CA 1
ATOM 769 C C . THR A 1 98 ? -11.638 -7.225 -4.424 1.00 92.31 98 THR A C 1
ATOM 771 O O . THR A 1 98 ? -11.029 -6.202 -4.107 1.00 92.31 98 THR A O 1
ATOM 774 N N . TRP A 1 99 ? -12.881 -7.471 -4.005 1.00 93.88 99 TRP A N 1
ATOM 775 C CA . TRP A 1 99 ? -13.565 -6.584 -3.071 1.00 93.88 99 TRP A CA 1
ATOM 776 C C . TRP A 1 99 ? -12.933 -6.628 -1.677 1.00 93.88 99 TRP A C 1
ATOM 778 O O . TRP A 1 99 ? -12.639 -5.564 -1.138 1.00 93.88 99 TRP A O 1
ATOM 788 N N . ILE A 1 100 ? -12.636 -7.821 -1.144 1.00 94.19 100 ILE A N 1
ATOM 789 C CA . ILE A 1 100 ? -11.958 -7.988 0.153 1.00 94.19 100 ILE A CA 1
ATOM 790 C C . ILE A 1 100 ? -10.635 -7.222 0.154 1.00 94.19 100 ILE A C 1
ATOM 792 O O . ILE A 1 100 ? -10.415 -6.402 1.037 1.00 94.19 100 ILE A O 1
ATOM 796 N N . TYR A 1 101 ? -9.808 -7.392 -0.883 1.00 94.31 101 TYR A N 1
ATOM 797 C CA . TYR A 1 101 ? -8.535 -6.675 -1.001 1.00 94.31 101 TYR A CA 1
ATOM 798 C C . TYR A 1 101 ? -8.710 -5.148 -0.926 1.00 94.31 101 TYR A C 1
ATOM 800 O O . TYR A 1 101 ? -7.974 -4.461 -0.214 1.00 94.31 101 TYR A O 1
ATOM 808 N N . ARG A 1 102 ? -9.701 -4.600 -1.645 1.00 92.38 102 ARG A N 1
ATOM 809 C CA . ARG A 1 102 ? -10.004 -3.158 -1.631 1.00 92.38 102 ARG A CA 1
ATOM 810 C C . ARG A 1 102 ? -10.541 -2.699 -0.274 1.00 92.38 102 ARG A C 1
ATOM 812 O O . ARG A 1 102 ? -10.185 -1.608 0.164 1.00 92.38 102 ARG A O 1
ATOM 819 N N . ALA A 1 103 ? -11.381 -3.507 0.372 1.00 92.81 103 ALA A N 1
ATOM 820 C CA . ALA A 1 103 ? -11.948 -3.224 1.687 1.00 92.81 103 ALA A CA 1
ATOM 821 C C . ALA A 1 103 ? -10.874 -3.2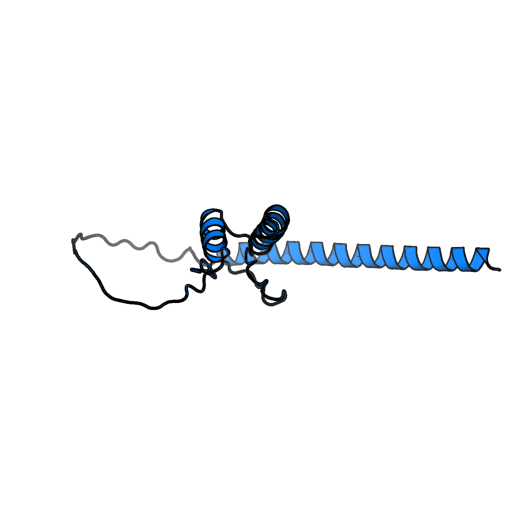29 2.783 1.00 92.81 103 ALA A C 1
ATOM 823 O O . ALA A 1 103 ? -10.808 -2.283 3.562 1.00 92.81 103 ALA A O 1
ATOM 824 N N . GLU A 1 104 ? -9.975 -4.215 2.792 1.00 93.31 104 GLU A N 1
ATOM 825 C CA . GLU A 1 104 ? -8.846 -4.273 3.730 1.00 93.31 104 GLU A CA 1
ATOM 826 C C . GLU A 1 104 ? -7.940 -3.047 3.590 1.00 93.31 104 GLU A C 1
ATOM 828 O O . GLU A 1 104 ? -7.688 -2.349 4.569 1.00 93.31 104 GLU A O 1
ATOM 833 N N . HIS A 1 105 ? -7.561 -2.693 2.358 1.00 92.38 105 HIS A N 1
ATOM 834 C CA . HIS A 1 105 ? -6.759 -1.492 2.107 1.00 92.38 105 HIS A CA 1
ATOM 835 C C . HIS A 1 105 ? -7.478 -0.209 2.537 1.00 92.38 105 HIS A C 1
ATOM 837 O O . HIS A 1 105 ? -6.850 0.720 3.045 1.00 92.38 105 HIS A O 1
ATOM 843 N N . TYR A 1 106 ? -8.798 -0.140 2.342 1.00 92.44 106 TYR A N 1
ATOM 844 C CA . TYR A 1 106 ? -9.597 0.977 2.828 1.00 92.44 106 TYR A CA 1
ATOM 845 C C . TYR A 1 106 ? -9.549 1.070 4.358 1.00 92.44 106 TYR A C 1
ATOM 847 O O . TYR A 1 106 ? -9.372 2.166 4.892 1.00 92.44 106 TYR A O 1
ATOM 855 N N . PHE A 1 107 ? -9.673 -0.051 5.069 1.00 92.88 107 PHE A N 1
ATOM 856 C CA . PHE A 1 107 ? -9.625 -0.083 6.529 1.00 92.88 107 PHE A CA 1
ATOM 857 C C . PHE A 1 107 ? -8.256 0.302 7.079 1.00 92.88 107 PHE A C 1
ATOM 859 O O . PHE A 1 107 ? -8.207 1.081 8.027 1.00 92.88 107 PHE A O 1
ATOM 866 N N . ASP A 1 108 ? -7.177 -0.172 6.460 1.00 90.94 108 ASP A N 1
ATOM 867 C CA . ASP A 1 108 ? -5.806 0.121 6.884 1.00 90.94 108 ASP A CA 1
ATOM 868 C C . ASP A 1 108 ? -5.473 1.604 6.718 1.00 90.94 108 ASP A C 1
ATOM 870 O O . ASP A 1 108 ? -4.984 2.247 7.644 1.00 90.94 108 ASP A O 1
ATOM 874 N N . ILE A 1 109 ? -5.808 2.187 5.561 1.00 88.38 109 ILE A N 1
ATOM 875 C CA . ILE A 1 109 ? -5.554 3.611 5.291 1.00 88.38 109 ILE A CA 1
ATOM 876 C C . ILE A 1 109 ? -6.397 4.509 6.203 1.00 88.38 109 ILE A C 1
ATOM 878 O O . ILE A 1 109 ? -5.976 5.611 6.562 1.00 88.38 109 ILE A O 1
ATOM 882 N N . ASN A 1 110 ? -7.596 4.055 6.576 1.00 86.12 110 ASN A N 1
ATOM 883 C CA . ASN A 1 110 ? -8.467 4.790 7.482 1.00 86.12 110 ASN A CA 1
ATOM 884 C C . ASN A 1 110 ? -8.264 4.426 8.963 1.00 86.12 110 ASN A C 1
ATOM 886 O O . ASN A 1 110 ? -8.907 5.056 9.803 1.00 86.12 110 ASN A O 1
ATOM 890 N N . GLU A 1 111 ? -7.367 3.491 9.287 1.00 88.56 111 GLU A N 1
ATOM 891 C CA . GLU A 1 111 ? -7.087 2.998 10.645 1.00 88.56 111 GLU A CA 1
ATOM 892 C C . GLU A 1 111 ? -8.368 2.655 11.426 1.00 88.56 111 GLU A C 1
ATOM 894 O O . GLU A 1 111 ? -8.511 3.009 12.596 1.00 88.56 111 GLU A O 1
ATOM 899 N N . LEU A 1 112 ? -9.338 2.015 10.762 1.00 88.44 112 LEU A N 1
ATOM 900 C CA . LEU A 1 112 ? -10.615 1.686 11.399 1.00 88.44 112 LEU A CA 1
ATOM 901 C C . LEU A 1 112 ? -10.425 0.610 12.470 1.00 88.44 112 LEU A C 1
ATOM 903 O O . LEU A 1 112 ? -9.688 -0.357 12.258 1.00 88.44 112 LEU A O 1
ATOM 907 N N . VAL A 1 113 ? -11.147 0.724 13.586 1.00 91.31 113 VAL A N 1
ATOM 908 C CA . VAL A 1 113 ? -11.243 -0.378 14.560 1.00 91.31 113 VAL A CA 1
ATOM 909 C C . VAL A 1 113 ? -12.227 -1.442 14.076 1.00 91.31 113 VAL A C 1
ATOM 911 O O . VAL A 1 113 ? -13.069 -1.179 13.215 1.00 91.31 113 VAL A O 1
ATOM 914 N N . ASP A 1 114 ? -12.141 -2.659 14.609 1.00 90.56 114 ASP A N 1
ATOM 915 C CA . ASP A 1 114 ? -12.922 -3.795 14.106 1.00 90.56 114 ASP A CA 1
ATOM 916 C C . ASP A 1 114 ? -14.440 -3.538 14.154 1.00 90.56 114 ASP A C 1
ATOM 918 O O . ASP A 1 114 ? -15.151 -3.873 13.204 1.00 90.56 114 ASP A O 1
ATOM 922 N N . GLU A 1 115 ? -14.944 -2.843 15.179 1.00 89.38 115 GLU A N 1
ATOM 923 C CA . GLU A 1 115 ? -16.356 -2.451 15.262 1.00 89.38 115 GLU A CA 1
ATOM 924 C C . GLU A 1 115 ? -16.783 -1.489 14.140 1.00 89.38 115 GLU A C 1
ATOM 926 O O . GLU A 1 115 ? -17.942 -1.495 13.715 1.00 89.38 115 GLU A O 1
ATOM 931 N N . GLU A 1 116 ? -15.873 -0.643 13.656 1.00 89.31 116 GLU A N 1
ATOM 932 C CA . GLU A 1 116 ? -16.118 0.292 12.555 1.00 89.31 116 GLU A CA 1
ATOM 933 C C . GLU A 1 116 ? -16.004 -0.401 11.199 1.00 89.31 116 GLU A C 1
ATOM 935 O O . GLU A 1 116 ? -16.858 -0.182 10.336 1.00 89.31 116 GLU A O 1
ATOM 940 N N . LYS A 1 117 ? -15.019 -1.294 11.031 1.00 92.12 117 LYS A N 1
ATOM 941 C CA . LYS A 1 117 ? -14.873 -2.124 9.825 1.00 92.12 117 LYS A CA 1
ATOM 942 C C . LYS A 1 117 ? -16.153 -2.897 9.535 1.00 92.12 117 LYS A C 1
ATOM 944 O O . LYS A 1 117 ? -16.619 -2.891 8.399 1.00 92.12 117 LYS A O 1
ATOM 949 N N . VAL A 1 118 ? -16.761 -3.501 10.562 1.00 91.94 118 VAL A N 1
ATOM 950 C CA . VAL A 1 118 ? -18.028 -4.241 10.425 1.00 91.94 118 VAL A CA 1
ATOM 951 C C . VAL A 1 118 ? -19.144 -3.334 9.908 1.00 91.94 118 VAL A C 1
ATOM 953 O O . VAL A 1 118 ? -19.853 -3.708 8.977 1.00 91.94 118 VAL A O 1
ATOM 956 N N . LYS A 1 119 ? -19.289 -2.122 10.455 1.00 90.00 119 LYS A N 1
ATOM 957 C CA . LYS A 1 119 ? -20.320 -1.171 10.005 1.00 90.00 119 LYS A CA 1
ATOM 958 C C . LYS A 1 119 ? -20.106 -0.745 8.555 1.00 90.00 119 LYS A C 1
ATOM 960 O O . LYS A 1 119 ? -21.065 -0.712 7.788 1.00 90.00 119 LYS A O 1
ATOM 965 N N . VAL A 1 120 ? -18.865 -0.439 8.176 1.00 89.00 120 VAL A N 1
ATOM 966 C CA . VAL A 1 120 ? -18.529 -0.058 6.798 1.00 89.00 120 VAL A CA 1
ATOM 967 C C . VAL A 1 120 ? -18.773 -1.225 5.846 1.00 89.00 120 VAL A C 1
ATOM 969 O O . VAL A 1 120 ? -19.411 -1.027 4.816 1.00 89.00 120 VAL A O 1
ATOM 972 N N . ALA A 1 121 ? -18.351 -2.440 6.203 1.00 91.00 121 ALA A N 1
ATOM 973 C CA . ALA A 1 121 ? -18.580 -3.638 5.400 1.00 91.00 121 ALA A CA 1
ATOM 974 C C . ALA A 1 121 ? -20.075 -3.875 5.146 1.00 91.00 121 ALA A C 1
ATOM 976 O O . ALA A 1 121 ? -20.455 -4.123 4.010 1.00 91.00 121 ALA A O 1
ATOM 977 N N . VAL A 1 122 ? -20.934 -3.715 6.159 1.00 88.81 122 VAL A N 1
ATOM 978 C CA . VAL A 1 122 ? -22.394 -3.863 6.004 1.00 88.81 122 VAL A CA 1
ATOM 979 C C . VAL A 1 122 ? -22.966 -2.874 4.984 1.00 88.81 122 VAL A C 1
ATOM 981 O O . VAL A 1 122 ? -23.765 -3.270 4.146 1.00 88.81 122 VAL A O 1
ATOM 984 N N . VAL A 1 123 ? -22.538 -1.608 5.014 1.00 87.69 123 VAL A N 1
ATOM 985 C CA . VAL A 1 123 ? -23.003 -0.570 4.067 1.00 87.69 123 VAL A CA 1
ATOM 986 C C . VAL A 1 123 ? -22.395 -0.741 2.666 1.00 87.69 123 VAL A C 1
ATOM 988 O O . VAL A 1 123 ? -22.899 -0.191 1.692 1.00 87.69 123 VAL A O 1
ATOM 991 N N . SER A 1 124 ? -21.308 -1.503 2.555 1.00 88.31 124 SER A N 1
ATOM 992 C CA . SER A 1 124 ? -20.603 -1.758 1.295 1.00 88.31 124 SER A CA 1
ATOM 993 C C . SER A 1 124 ? -21.309 -2.785 0.412 1.00 88.31 124 SER A C 1
ATOM 995 O O . SER A 1 124 ? -21.044 -2.842 -0.787 1.00 88.31 124 SER A O 1
ATOM 997 N N . PHE A 1 125 ? -22.194 -3.605 0.978 1.00 84.69 125 PHE A N 1
ATOM 998 C CA . PHE A 1 125 ? -23.103 -4.424 0.190 1.00 84.69 125 PHE A CA 1
ATOM 999 C C . PHE A 1 125 ? -24.168 -3.482 -0.378 1.00 84.69 125 PHE A C 1
ATOM 1001 O O . PHE A 1 125 ? -24.883 -2.831 0.383 1.00 84.69 125 PHE A O 1
ATOM 1008 N N . GLY A 1 126 ? -24.199 -3.327 -1.709 1.00 72.00 126 GLY A N 1
ATOM 1009 C CA . GLY A 1 126 ? -25.174 -2.464 -2.381 1.00 72.00 126 GLY A CA 1
ATOM 1010 C C . GLY A 1 126 ? -26.616 -2.812 -1.981 1.00 72.00 126 GLY A C 1
ATOM 1011 O O . GLY A 1 126 ? -26.848 -3.891 -1.434 1.00 72.00 126 GLY A O 1
ATOM 1012 N N . PRO A 1 127 ? -27.597 -1.919 -2.222 1.00 65.56 127 PRO A N 1
ATOM 1013 C CA . PRO A 1 127 ? -28.995 -2.256 -1.974 1.00 65.56 127 PRO A CA 1
ATOM 1014 C C . PRO A 1 127 ? -29.314 -3.553 -2.718 1.00 65.56 127 PRO A C 1
ATOM 1016 O O . PRO A 1 127 ? -29.017 -3.639 -3.909 1.00 65.56 127 PRO A O 1
ATOM 1019 N N . ASP A 1 128 ? -29.870 -4.544 -2.011 1.00 59.44 128 ASP A N 1
ATOM 1020 C CA . ASP A 1 128 ? -30.343 -5.782 -2.628 1.00 59.44 128 ASP A CA 1
ATOM 1021 C C . ASP A 1 128 ? -31.163 -5.394 -3.860 1.00 59.44 128 ASP A C 1
ATOM 1023 O O . ASP A 1 128 ? -32.188 -4.710 -3.741 1.00 59.44 128 ASP A O 1
ATOM 1027 N N . GLU A 1 129 ? -30.685 -5.765 -5.050 1.00 57.28 129 GLU A N 1
ATOM 1028 C CA . GLU A 1 129 ? -31.475 -5.642 -6.266 1.00 57.28 129 GLU A CA 1
ATOM 1029 C C . GLU A 1 129 ? -32.658 -6.600 -6.114 1.00 57.28 129 GLU A C 1
ATOM 1031 O O . GLU A 1 129 ? -32.594 -7.779 -6.452 1.00 57.28 129 GLU A O 1
ATOM 1036 N N . VAL A 1 130 ? -33.740 -6.091 -5.528 1.00 52.69 130 VAL A N 1
ATOM 1037 C CA . VAL A 1 130 ? -35.052 -6.724 -5.533 1.00 52.69 130 VAL A CA 1
ATOM 1038 C C . VAL A 1 130 ? -35.549 -6.727 -6.977 1.00 52.69 130 VAL A C 1
ATOM 1040 O O . VAL A 1 130 ? -36.146 -5.759 -7.448 1.00 52.69 130 VAL A O 1
ATOM 1043 N N . ASN A 1 131 ? -35.245 -7.803 -7.699 1.00 41.62 131 ASN A N 1
ATOM 1044 C CA . ASN A 1 131 ? -35.837 -8.125 -8.995 1.00 41.62 131 ASN A CA 1
ATOM 1045 C C . ASN A 1 131 ? -36.698 -9.381 -8.859 1.00 41.62 131 ASN A C 1
ATOM 1047 O O . ASN A 1 131 ? -36.152 -10.419 -8.419 1.00 41.62 131 ASN A O 1
#

Radius of gyration: 26.53 Å; chains: 1; bounding box: 70×34×74 Å

Sequence (131 aa):
MAQKEWEDRLNMNEKEIREMKEMMLNLLKSMESLTEEVKEGSRAKLREESGASEGSVLKGKEKIGETETTPGFAVGSSDRSKYKKLEIPVFNGENPETWIYRAEHYFDINELVDEEKVKVAVVSFGPDEVN